Protein AF-A0A2D9CKF7-F1 (afdb_monomer_lite)

Sequence (114 aa):
MKENKLIAEFMDFPTQRDAVDEDTIAYYVGESIMHTDNTNNQNDYDVFHPEDMQFHTSWGWLMPVVQKCRQENQLEYFDRVYYALEECDINVTYKAVVKFIIEYNKTNRNYERK

pLDDT: mean 83.36, std 13.01, range [40.91, 97.0]

Foldseek 3Di:
DVLLVLLLVLQVFDWDQFPPHSVAIKGQCPVQQHFDDPVVGPDDTRIGGSVVQCQQPDPSRVVSLLVSLVVLPPDPLNVLLVVQVVVVHSNSNSVSSSVSSVVSVVVVVVVVVD

Radius of gyration: 14.73 Å; chains: 1; bounding box: 26×36×39 Å

Structure (mmCIF, N/CA/C/O backbone):
data_AF-A0A2D9CKF7-F1
#
_entry.id   AF-A0A2D9CKF7-F1
#
loop_
_atom_site.group_PDB
_atom_site.id
_atom_site.type_symbol
_atom_site.label_atom_id
_atom_site.label_alt_id
_atom_site.label_comp_id
_atom_site.label_asym_id
_atom_site.label_entity_id
_atom_site.label_seq_id
_atom_site.pdbx_PDB_ins_code
_atom_site.Cartn_x
_atom_site.Cartn_y
_atom_site.Cartn_z
_atom_site.occupancy
_atom_site.B_iso_or_equiv
_atom_site.auth_seq_id
_atom_site.auth_comp_id
_atom_site.auth_asym_id
_atom_site.auth_atom_id
_atom_site.pdbx_PDB_model_num
ATOM 1 N N . MET A 1 1 ? -7.797 1.999 -9.408 1.00 63.78 1 MET A N 1
ATOM 2 C CA . MET A 1 1 ? -6.613 1.975 -8.522 1.00 63.78 1 MET A CA 1
ATOM 3 C C . MET A 1 1 ? -6.622 3.177 -7.578 1.00 63.78 1 MET A C 1
ATOM 5 O O . MET A 1 1 ? -5.612 3.840 -7.385 1.00 63.78 1 MET A O 1
ATOM 9 N N . LYS A 1 2 ? -7.775 3.457 -6.948 1.00 79.12 2 LYS A N 1
ATOM 10 C CA . LYS A 1 2 ? -7.890 4.549 -5.960 1.00 79.12 2 LYS A CA 1
ATOM 11 C C . LYS A 1 2 ? -7.182 4.171 -4.656 1.00 79.12 2 LYS A C 1
ATOM 13 O O . LYS A 1 2 ? -6.700 5.026 -3.929 1.00 79.12 2 LYS A O 1
ATOM 18 N N . GLU A 1 3 ? -7.103 2.874 -4.403 1.00 91.38 3 GLU A N 1
ATOM 19 C CA . GLU A 1 3 ? -6.482 2.230 -3.259 1.00 91.38 3 GLU A CA 1
ATOM 20 C C . GLU A 1 3 ? -4.958 2.380 -3.284 1.00 91.38 3 GLU A C 1
ATOM 22 O O . GLU A 1 3 ? -4.368 2.699 -2.261 1.00 91.38 3 GLU A O 1
ATOM 27 N N . ASN A 1 4 ? -4.325 2.240 -4.453 1.00 91.94 4 ASN A N 1
ATOM 28 C CA . ASN A 1 4 ? -2.882 2.457 -4.591 1.00 91.94 4 ASN A CA 1
ATOM 29 C C . ASN A 1 4 ? -2.506 3.917 -4.318 1.00 91.94 4 ASN A C 1
ATOM 31 O O . ASN A 1 4 ? -1.528 4.172 -3.625 1.00 91.94 4 ASN A O 1
ATOM 35 N N . LYS A 1 5 ? -3.332 4.870 -4.769 1.00 92.38 5 LYS A N 1
ATOM 36 C CA . LYS A 1 5 ? -3.172 6.285 -4.414 1.00 92.38 5 LYS A CA 1
ATOM 37 C C . LYS A 1 5 ? -3.279 6.508 -2.900 1.00 92.38 5 LYS A C 1
ATOM 39 O O . LYS A 1 5 ? -2.440 7.194 -2.334 1.00 92.38 5 LYS A O 1
ATOM 44 N N . LEU A 1 6 ? -4.267 5.895 -2.241 1.00 94.06 6 LEU A N 1
ATOM 45 C CA . LEU A 1 6 ? -4.403 5.967 -0.779 1.00 94.06 6 LEU A CA 1
ATOM 46 C C . LEU A 1 6 ? -3.174 5.405 -0.053 1.00 94.06 6 LEU A C 1
ATOM 48 O O . LEU A 1 6 ? -2.760 5.967 0.956 1.00 94.06 6 LEU A O 1
ATOM 52 N N . ILE A 1 7 ? -2.601 4.307 -0.553 1.00 94.81 7 ILE A N 1
ATOM 53 C CA . ILE A 1 7 ? -1.371 3.725 -0.006 1.00 94.81 7 ILE A CA 1
ATOM 54 C C . ILE A 1 7 ? -0.189 4.674 -0.215 1.00 94.81 7 ILE A C 1
ATOM 56 O O . ILE A 1 7 ? 0.552 4.910 0.731 1.00 94.81 7 ILE A O 1
ATOM 60 N N . ALA A 1 8 ? -0.032 5.252 -1.407 1.00 93.00 8 ALA A N 1
ATOM 61 C CA . ALA A 1 8 ? 1.046 6.196 -1.698 1.00 93.00 8 ALA A CA 1
ATOM 62 C C . ALA A 1 8 ? 0.990 7.441 -0.797 1.00 93.00 8 ALA A C 1
ATOM 64 O O . ALA A 1 8 ? 2.010 7.857 -0.253 1.00 93.00 8 ALA A O 1
ATOM 65 N N . GLU A 1 9 ? -0.212 7.985 -0.584 1.00 93.19 9 GLU A N 1
ATOM 66 C CA . GLU A 1 9 ? -0.451 9.086 0.354 1.00 93.19 9 GLU A CA 1
ATOM 67 C C . GLU A 1 9 ? -0.143 8.674 1.799 1.00 93.19 9 GLU A C 1
ATOM 69 O O . GLU A 1 9 ? 0.558 9.393 2.497 1.00 93.19 9 GLU A O 1
ATOM 74 N N . PHE A 1 10 ? -0.607 7.502 2.246 1.00 92.94 10 PHE A N 1
ATOM 75 C CA . PHE A 1 10 ? -0.307 6.988 3.589 1.00 92.94 10 PHE A CA 1
ATOM 76 C C . PHE A 1 10 ? 1.188 6.755 3.812 1.00 92.94 10 PHE A C 1
ATOM 78 O O . PHE A 1 10 ? 1.681 6.922 4.923 1.00 92.94 10 PHE A O 1
ATOM 85 N N . MET A 1 11 ? 1.918 6.360 2.773 1.00 93.44 11 MET A N 1
ATOM 86 C CA . MET A 1 11 ? 3.362 6.161 2.830 1.00 93.44 11 MET A CA 1
ATOM 87 C C . MET A 1 11 ? 4.157 7.470 2.750 1.00 93.44 11 MET A C 1
ATOM 89 O O . MET A 1 11 ? 5.364 7.424 2.962 1.00 93.44 11 MET A O 1
ATOM 93 N N . ASP A 1 12 ? 3.493 8.613 2.547 1.00 92.31 12 ASP A N 1
ATOM 94 C CA . ASP A 1 12 ? 4.101 9.936 2.360 1.00 92.31 12 ASP A CA 1
ATOM 95 C C . ASP A 1 12 ? 5.074 9.987 1.169 1.00 92.31 12 ASP A C 1
ATOM 97 O O . ASP A 1 12 ? 6.110 10.653 1.218 1.00 92.31 12 ASP A O 1
ATOM 101 N N . PHE A 1 13 ? 4.760 9.274 0.080 1.00 91.75 13 PHE A N 1
ATOM 102 C CA . PHE A 1 13 ? 5.615 9.308 -1.105 1.00 91.75 13 PHE A CA 1
ATOM 103 C C . PHE A 1 13 ? 5.631 10.698 -1.747 1.00 91.75 13 PHE A C 1
ATOM 105 O O . PHE A 1 13 ? 4.561 11.274 -1.984 1.00 91.75 13 PHE A O 1
ATOM 112 N N . PRO A 1 14 ? 6.816 11.224 -2.108 1.00 90.38 14 PRO A N 1
ATOM 113 C CA . PRO A 1 14 ? 6.916 12.475 -2.842 1.00 90.38 14 PRO A CA 1
ATOM 114 C C . PRO A 1 14 ? 6.163 12.398 -4.172 1.00 90.38 14 PRO A C 1
ATOM 116 O O . PRO A 1 14 ? 6.382 11.485 -4.974 1.00 90.38 14 PRO A O 1
ATOM 119 N N . THR A 1 15 ? 5.290 13.375 -4.419 1.00 89.00 15 THR A N 1
ATOM 120 C CA . THR A 1 15 ? 4.618 13.522 -5.712 1.00 89.00 15 THR A CA 1
ATOM 121 C C . THR A 1 15 ? 5.585 14.080 -6.745 1.00 89.00 15 THR A C 1
ATOM 123 O O . THR A 1 15 ? 6.257 15.081 -6.488 1.00 89.00 15 THR A O 1
ATOM 126 N N . GLN A 1 16 ? 5.584 13.485 -7.927 1.00 80.88 16 GLN A N 1
ATOM 127 C CA . GLN A 1 16 ? 6.317 13.938 -9.102 1.00 80.88 16 GLN A CA 1
ATOM 128 C C . GLN A 1 16 ? 5.305 14.369 -10.168 1.00 80.88 16 GLN A C 1
ATOM 130 O O . GLN A 1 16 ? 4.203 13.812 -10.244 1.00 80.88 16 GLN A O 1
ATOM 135 N N . ARG A 1 17 ? 5.671 15.363 -10.985 1.00 71.56 17 ARG A N 1
ATOM 136 C CA . ARG A 1 17 ? 4.938 15.623 -12.231 1.00 71.56 17 ARG A CA 1
ATOM 137 C C . ARG A 1 17 ? 5.286 14.513 -13.207 1.00 71.56 17 ARG A C 1
ATOM 139 O O . ARG A 1 17 ? 6.457 14.157 -13.314 1.00 71.56 17 ARG A O 1
ATOM 146 N N . ASP A 1 18 ? 4.277 13.973 -13.869 1.00 70.12 18 ASP A N 1
ATOM 147 C CA . ASP A 1 18 ? 4.501 12.987 -14.912 1.00 70.12 18 ASP A CA 1
ATOM 148 C C . ASP A 1 18 ? 5.293 13.587 -16.085 1.00 70.12 18 ASP A C 1
ATOM 150 O O . ASP A 1 18 ? 5.195 14.782 -16.385 1.00 70.12 18 ASP A O 1
ATOM 154 N N . ALA A 1 19 ? 6.103 12.750 -16.733 1.00 68.38 19 ALA A N 1
ATOM 155 C CA . ALA A 1 19 ? 6.960 13.159 -17.841 1.00 68.38 19 ALA A CA 1
ATOM 156 C C . ALA A 1 19 ? 6.186 13.482 -19.137 1.00 68.38 19 ALA A C 1
ATOM 158 O O . ALA A 1 19 ? 6.732 14.138 -20.027 1.00 68.38 19 ALA A O 1
ATOM 159 N N . VAL A 1 20 ? 4.941 13.014 -19.264 1.00 68.56 20 VAL A N 1
ATOM 160 C CA . VAL A 1 20 ? 4.136 13.049 -20.495 1.00 68.56 20 VAL A CA 1
ATOM 161 C C . VAL A 1 20 ? 2.917 13.964 -20.352 1.00 68.56 20 VAL A C 1
ATOM 163 O O . VAL A 1 20 ? 2.537 14.629 -21.318 1.00 68.56 20 VAL A O 1
ATOM 166 N N . ASP A 1 21 ? 2.322 14.020 -19.161 1.00 73.19 21 ASP A N 1
ATOM 167 C CA . ASP A 1 21 ? 1.127 14.800 -18.840 1.00 73.19 21 ASP A CA 1
ATOM 168 C C . ASP A 1 21 ? 1.248 15.482 -17.467 1.00 73.19 21 ASP A C 1
ATOM 170 O O . ASP A 1 21 ? 1.057 14.860 -16.426 1.00 73.19 21 ASP A O 1
ATOM 174 N N . GLU A 1 22 ? 1.508 16.793 -17.448 1.00 66.19 22 GLU A N 1
ATOM 175 C CA . GLU A 1 22 ? 1.690 17.561 -16.206 1.00 66.19 22 GLU A CA 1
ATOM 176 C C . GLU A 1 22 ? 0.481 17.525 -15.246 1.00 66.19 22 GLU A C 1
ATOM 178 O O . GLU A 1 22 ? 0.650 17.814 -14.056 1.00 66.19 22 GLU A O 1
ATOM 183 N N . ASP A 1 23 ? -0.714 17.165 -15.730 1.00 72.62 23 ASP A N 1
ATOM 184 C CA . ASP A 1 23 ? -1.925 17.025 -14.911 1.00 72.62 23 ASP A CA 1
ATOM 185 C C . ASP A 1 23 ? -2.028 15.648 -14.223 1.00 72.62 23 ASP A C 1
ATOM 187 O O . ASP A 1 23 ? -2.839 15.458 -13.304 1.00 72.62 23 ASP A O 1
ATOM 191 N N . THR A 1 24 ? -1.187 14.688 -14.618 1.00 78.62 24 THR A N 1
ATOM 192 C CA . THR A 1 24 ? -1.133 13.348 -14.037 1.00 78.62 24 THR A CA 1
ATOM 193 C C . THR A 1 24 ? -0.097 13.284 -12.908 1.00 78.62 24 THR A C 1
ATOM 195 O O . THR A 1 24 ? 1.067 13.653 -13.050 1.00 78.62 24 THR A O 1
ATOM 198 N N . ILE A 1 25 ? -0.528 12.799 -11.737 1.00 83.38 25 ILE A N 1
ATOM 199 C CA . ILE A 1 25 ? 0.321 12.686 -10.541 1.00 83.38 25 ILE A CA 1
ATOM 200 C C . ILE A 1 25 ? 0.977 11.304 -10.504 1.00 83.38 25 ILE A C 1
ATOM 202 O O . ILE A 1 25 ? 0.281 10.284 -10.484 1.00 83.38 25 ILE A O 1
ATOM 206 N N . ALA A 1 26 ? 2.304 11.286 -10.405 1.00 88.44 26 ALA A N 1
ATOM 207 C CA . ALA A 1 26 ? 3.095 10.099 -10.107 1.00 88.44 26 ALA A CA 1
ATOM 208 C C . ALA A 1 26 ? 3.754 10.216 -8.721 1.00 88.44 26 ALA A C 1
ATOM 210 O O . ALA A 1 26 ? 3.776 11.289 -8.112 1.00 88.44 26 ALA A O 1
ATOM 211 N N . TYR A 1 27 ? 4.279 9.108 -8.204 1.00 88.94 27 TYR A N 1
ATOM 212 C CA . TYR A 1 27 ? 4.890 9.038 -6.877 1.00 88.94 27 TYR A CA 1
ATOM 213 C C . TYR A 1 27 ? 6.254 8.365 -6.948 1.00 88.94 27 TYR A C 1
ATOM 215 O O . TYR A 1 27 ? 6.393 7.310 -7.568 1.00 88.94 27 TYR A O 1
ATOM 223 N N . TYR A 1 28 ? 7.239 8.955 -6.279 1.00 89.31 28 TYR A N 1
ATOM 224 C CA . TYR A 1 28 ? 8.557 8.358 -6.103 1.00 89.31 28 TYR A CA 1
ATOM 225 C C . TYR A 1 28 ? 8.544 7.359 -4.936 1.00 89.31 28 TYR A C 1
ATOM 227 O O . TYR A 1 28 ? 8.230 7.735 -3.807 1.00 89.31 28 TYR A O 1
ATOM 235 N N . VAL A 1 29 ? 8.884 6.093 -5.197 1.00 86.31 29 VAL A N 1
ATOM 236 C CA . VAL A 1 29 ? 8.785 4.989 -4.217 1.00 86.31 29 VAL A CA 1
ATOM 237 C C . VAL A 1 29 ? 10.137 4.401 -3.792 1.00 86.31 29 VAL A C 1
ATOM 239 O O . VAL A 1 29 ? 10.180 3.574 -2.878 1.00 86.31 29 VAL A O 1
ATOM 242 N N . GLY A 1 30 ? 11.236 4.810 -4.434 1.00 80.19 30 GLY A N 1
ATOM 243 C CA . GLY A 1 30 ? 12.523 4.097 -4.424 1.00 80.19 30 GLY A CA 1
ATOM 244 C C . GLY A 1 30 ? 13.162 3.921 -3.050 1.00 80.19 30 GLY A C 1
ATOM 245 O O . GLY A 1 30 ? 13.655 2.843 -2.730 1.00 80.19 30 GLY A O 1
ATOM 246 N N . GLU A 1 31 ? 13.091 4.942 -2.197 1.00 72.56 31 GLU A N 1
ATOM 247 C CA . GLU A 1 31 ? 13.658 4.882 -0.841 1.00 72.56 31 GLU A CA 1
ATOM 248 C C . GLU A 1 31 ? 12.812 4.058 0.142 1.00 72.56 31 GLU A C 1
ATOM 250 O O . GLU A 1 31 ? 13.310 3.628 1.181 1.00 72.56 31 GLU A O 1
ATOM 255 N N . SER A 1 32 ? 11.528 3.854 -0.158 1.00 74.19 32 SER A N 1
ATOM 256 C CA . SER A 1 32 ? 10.552 3.334 0.808 1.00 74.19 32 SER A CA 1
ATOM 257 C C . SER A 1 32 ? 10.024 1.940 0.486 1.00 74.19 32 SER A C 1
ATOM 259 O O . SER A 1 32 ? 9.562 1.252 1.396 1.00 74.19 32 SER A O 1
ATOM 261 N N . ILE A 1 33 ? 10.055 1.522 -0.783 1.00 80.00 33 ILE A N 1
ATOM 262 C CA . ILE A 1 33 ? 9.543 0.219 -1.217 1.00 80.00 33 ILE A CA 1
ATOM 263 C C . ILE A 1 33 ? 10.679 -0.685 -1.691 1.00 80.00 33 ILE A C 1
ATOM 265 O O . ILE A 1 33 ? 11.052 -1.629 -0.998 1.00 80.00 33 ILE A O 1
ATOM 269 N N . MET A 1 34 ? 11.220 -0.404 -2.874 1.00 69.88 34 MET A N 1
ATOM 270 C CA . MET A 1 34 ? 12.352 -1.102 -3.476 1.00 69.88 34 MET A CA 1
ATOM 271 C C . MET A 1 34 ? 12.832 -0.295 -4.685 1.00 69.88 34 MET A C 1
ATOM 273 O O . MET A 1 34 ? 12.009 0.337 -5.347 1.00 69.88 34 MET A O 1
ATOM 277 N N . HIS A 1 35 ? 14.124 -0.376 -5.012 1.00 67.56 35 HIS A N 1
ATOM 278 C CA . HIS A 1 35 ? 14.593 0.054 -6.327 1.00 67.56 35 HIS A CA 1
ATOM 279 C C . HIS A 1 35 ? 14.030 -0.893 -7.379 1.00 67.56 35 HIS A C 1
ATOM 281 O O . HIS A 1 35 ? 14.276 -2.102 -7.330 1.00 67.56 35 HIS A O 1
ATOM 287 N N . THR A 1 36 ? 13.258 -0.360 -8.310 1.00 63.38 36 THR A N 1
ATOM 288 C CA . THR A 1 36 ? 12.596 -1.151 -9.340 1.00 63.38 36 THR A CA 1
ATOM 289 C C . THR A 1 36 ? 12.860 -0.512 -10.685 1.00 63.38 36 THR A C 1
ATOM 291 O O . THR A 1 36 ? 12.706 0.695 -10.871 1.00 63.38 36 THR A O 1
ATOM 294 N N . ASP A 1 37 ? 13.273 -1.337 -11.644 1.00 60.16 37 ASP A N 1
ATOM 295 C CA . ASP A 1 37 ? 13.346 -0.871 -13.010 1.00 60.16 37 ASP A CA 1
ATOM 296 C C . ASP A 1 37 ? 11.917 -0.595 -13.481 1.00 60.16 37 ASP A C 1
ATOM 298 O O . ASP A 1 37 ? 10.978 -1.369 -13.306 1.00 60.16 37 ASP A O 1
ATOM 302 N N . ASN A 1 38 ? 11.731 0.593 -14.006 1.00 64.31 38 ASN A N 1
ATOM 303 C CA . ASN A 1 38 ? 10.475 1.082 -14.534 1.00 64.31 38 ASN A CA 1
ATOM 304 C C . ASN A 1 38 ? 10.633 1.339 -16.029 1.00 64.31 38 ASN A C 1
ATOM 306 O O . ASN A 1 38 ? 10.011 2.218 -16.602 1.00 64.31 38 ASN A O 1
ATOM 310 N N . THR A 1 39 ? 11.415 0.473 -16.676 1.00 59.12 39 THR A N 1
ATOM 311 C CA . THR A 1 39 ? 11.721 0.455 -18.114 1.00 59.12 39 THR A CA 1
ATOM 312 C C . THR A 1 39 ? 10.484 0.478 -19.021 1.00 59.12 39 THR A C 1
ATOM 314 O O . THR A 1 39 ? 10.602 0.808 -20.199 1.00 59.12 39 THR A O 1
ATOM 317 N N . ASN A 1 40 ? 9.302 0.157 -18.481 1.00 61.75 40 ASN A N 1
ATOM 318 C CA . ASN A 1 40 ? 8.020 0.167 -19.186 1.00 61.75 40 ASN A CA 1
ATOM 319 C C . ASN A 1 40 ? 7.138 1.397 -18.903 1.00 61.75 40 ASN A C 1
ATOM 321 O O . ASN A 1 40 ? 6.096 1.525 -19.545 1.00 61.75 40 ASN A O 1
ATOM 325 N N . ASN A 1 41 ? 7.515 2.284 -17.977 1.00 63.66 41 ASN A N 1
ATOM 326 C CA . ASN A 1 41 ? 6.872 3.585 -17.813 1.00 63.66 41 ASN A CA 1
ATOM 327 C C . ASN A 1 41 ? 7.811 4.684 -18.334 1.00 63.66 41 ASN A C 1
ATOM 329 O O . ASN A 1 41 ? 9.023 4.514 -18.396 1.00 63.66 41 ASN A O 1
ATOM 333 N N . GLN A 1 42 ? 7.255 5.789 -18.824 1.00 67.56 42 GLN A N 1
ATOM 334 C CA . GLN A 1 42 ? 8.064 6.878 -19.392 1.00 67.56 42 GLN A CA 1
ATOM 335 C C . GLN A 1 42 ? 8.670 7.782 -18.303 1.00 67.56 42 GLN A C 1
ATOM 337 O O . GLN A 1 42 ? 9.233 8.826 -18.625 1.00 67.56 42 GLN A O 1
ATOM 342 N N . ASN A 1 43 ? 8.538 7.394 -17.030 1.00 68.12 43 ASN A N 1
ATOM 343 C CA . ASN A 1 43 ? 8.946 8.176 -15.875 1.00 68.12 43 ASN A CA 1
ATOM 344 C C . ASN A 1 43 ? 10.356 7.796 -15.401 1.00 68.12 43 ASN A C 1
ATOM 346 O O . ASN A 1 43 ? 10.867 6.712 -15.684 1.00 68.12 43 ASN A O 1
ATOM 350 N N . ASP A 1 44 ? 10.990 8.711 -14.665 1.00 73.88 44 ASP A N 1
ATOM 351 C CA . ASP A 1 44 ? 12.303 8.494 -14.047 1.00 73.88 44 ASP A CA 1
ATOM 352 C C . ASP A 1 44 ? 12.294 7.303 -13.085 1.00 73.88 44 ASP A C 1
ATOM 354 O O . ASP A 1 44 ? 11.250 6.957 -12.541 1.00 73.88 44 ASP A O 1
ATOM 358 N N . TYR A 1 45 ? 13.462 6.705 -12.823 1.00 80.06 45 TYR A N 1
ATOM 359 C CA . TYR A 1 45 ? 13.607 5.561 -11.916 1.00 80.06 45 TYR A CA 1
ATOM 360 C C . TYR A 1 45 ? 12.834 5.699 -10.600 1.00 80.06 45 TYR A C 1
ATOM 362 O O . TYR A 1 45 ? 12.846 6.744 -9.950 1.00 80.06 45 TYR A O 1
ATOM 370 N N . ASP A 1 46 ? 12.171 4.609 -10.214 1.00 84.31 46 ASP A N 1
ATOM 371 C CA . ASP A 1 46 ? 11.335 4.497 -9.021 1.00 84.31 46 ASP A CA 1
ATOM 372 C C . ASP A 1 46 ? 10.107 5.428 -8.967 1.00 84.31 46 ASP A C 1
ATOM 374 O O . ASP A 1 46 ? 9.486 5.573 -7.911 1.00 84.31 46 ASP A O 1
ATOM 378 N N . VAL A 1 47 ? 9.721 6.057 -10.078 1.00 86.19 47 VAL A N 1
ATOM 379 C CA . VAL A 1 47 ? 8.504 6.873 -10.173 1.00 86.19 47 VAL A CA 1
ATOM 380 C C . VAL A 1 47 ? 7.391 6.064 -10.828 1.00 86.19 47 VAL A C 1
ATOM 382 O O . VAL A 1 47 ? 7.570 5.507 -11.911 1.00 86.19 47 VAL A O 1
ATOM 385 N N . PHE A 1 48 ? 6.232 5.995 -10.169 1.00 86.75 48 PHE A N 1
ATOM 386 C CA . PHE A 1 48 ? 5.078 5.219 -10.627 1.00 86.75 48 PHE A CA 1
ATOM 387 C C . PHE A 1 48 ? 3.784 6.006 -10.526 1.00 86.75 48 PHE A C 1
ATOM 389 O O . PHE A 1 48 ? 3.520 6.689 -9.532 1.00 86.75 48 PHE A O 1
ATOM 396 N N . HIS A 1 49 ? 2.919 5.814 -11.514 1.00 88.44 49 HIS A N 1
ATOM 397 C CA . HIS A 1 49 ? 1.517 6.147 -11.350 1.00 88.44 49 HIS A CA 1
ATOM 398 C C . HIS A 1 49 ? 0.844 5.161 -10.396 1.00 88.44 49 HIS A C 1
ATOM 400 O O . HIS A 1 49 ? 1.245 3.994 -10.336 1.00 88.44 49 HIS A O 1
ATOM 406 N N . PRO A 1 50 ? -0.219 5.575 -9.684 1.00 88.81 50 PRO A N 1
ATOM 407 C CA . PRO A 1 50 ? -1.019 4.665 -8.871 1.00 88.81 50 PRO A CA 1
ATOM 408 C C . PRO A 1 50 ? -1.457 3.404 -9.616 1.00 88.81 50 PRO A C 1
ATOM 410 O O . PRO A 1 50 ? -1.607 2.351 -8.997 1.00 88.81 50 PRO A O 1
ATOM 413 N N . GLU A 1 51 ? -1.672 3.498 -10.926 1.00 87.69 51 GLU A N 1
ATOM 414 C CA . GLU A 1 51 ? -2.067 2.381 -11.769 1.00 87.69 51 GLU A CA 1
ATOM 415 C C . GLU A 1 51 ? -1.012 1.290 -11.941 1.00 87.69 51 GLU A C 1
ATOM 417 O O . GLU A 1 51 ? -1.351 0.111 -12.026 1.00 87.69 51 GLU A O 1
ATOM 422 N N . ASP A 1 52 ? 0.257 1.671 -11.916 1.00 87.25 52 ASP A N 1
ATOM 423 C CA . ASP A 1 52 ? 1.368 0.755 -12.167 1.00 87.25 52 ASP A CA 1
ATOM 424 C C . ASP A 1 52 ? 1.899 0.116 -10.874 1.00 87.25 52 ASP A C 1
ATOM 426 O O . ASP A 1 52 ? 2.705 -0.816 -10.904 1.00 87.25 52 ASP A O 1
ATOM 430 N N . MET A 1 53 ? 1.441 0.596 -9.713 1.00 89.44 53 MET A N 1
ATOM 431 C CA . MET A 1 53 ? 1.883 0.108 -8.407 1.00 89.44 53 MET A CA 1
ATOM 432 C C . MET A 1 53 ? 1.335 -1.290 -8.090 1.00 89.44 53 MET A C 1
ATOM 434 O O . MET A 1 53 ? 0.130 -1.564 -8.152 1.00 89.44 53 MET A O 1
ATOM 438 N N . GLN A 1 54 ? 2.221 -2.170 -7.625 1.00 91.81 54 GLN A N 1
ATOM 439 C CA . GLN A 1 54 ? 1.943 -3.603 -7.475 1.00 91.81 54 GLN A CA 1
ATOM 440 C C . GLN A 1 54 ? 1.602 -4.036 -6.041 1.00 91.81 54 GLN A C 1
ATOM 442 O O . GLN A 1 54 ? 1.811 -5.187 -5.663 1.00 91.81 54 GLN A O 1
ATOM 447 N N . PHE A 1 55 ? 1.026 -3.148 -5.226 1.00 94.31 55 PHE A N 1
ATOM 448 C CA . PHE A 1 55 ? 0.686 -3.449 -3.824 1.00 94.31 55 PHE A CA 1
ATOM 449 C C . PHE A 1 55 ? -0.256 -4.648 -3.632 1.00 94.31 55 PHE A C 1
ATOM 451 O O . PHE A 1 55 ? -0.262 -5.253 -2.566 1.00 94.31 55 PHE A O 1
ATOM 458 N N . HIS A 1 56 ? -1.059 -4.991 -4.642 1.00 94.69 56 HIS A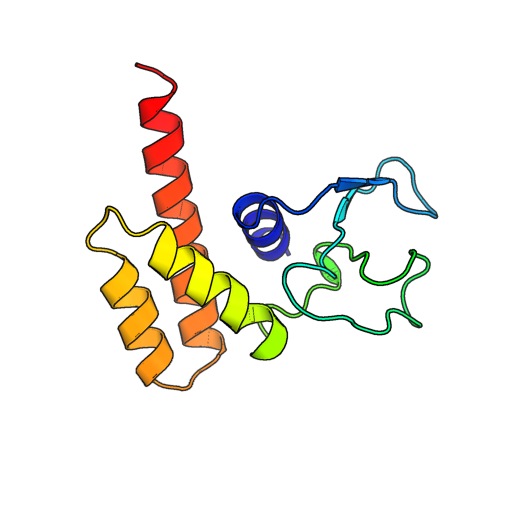 N 1
ATOM 459 C CA . HIS A 1 56 ? -2.023 -6.093 -4.581 1.00 94.69 56 HIS A CA 1
ATOM 460 C C . HIS A 1 56 ? -1.493 -7.414 -5.166 1.00 94.69 56 HIS A C 1
ATOM 462 O O . HIS A 1 56 ? -2.139 -8.447 -5.012 1.00 94.69 56 HIS A O 1
ATOM 468 N N . THR A 1 57 ? -0.334 -7.396 -5.833 1.00 93.62 57 THR A N 1
ATOM 469 C CA . THR A 1 57 ? 0.246 -8.565 -6.522 1.00 93.62 57 THR A CA 1
ATOM 470 C C . THR A 1 57 ? 1.661 -8.909 -6.072 1.00 93.62 57 THR A C 1
ATOM 472 O O . THR A 1 57 ? 2.106 -10.029 -6.312 1.00 93.62 57 THR A O 1
ATOM 475 N N . SER A 1 58 ? 2.361 -7.996 -5.393 1.00 93.19 58 SER A N 1
ATOM 476 C CA . SER A 1 58 ? 3.736 -8.201 -4.946 1.00 93.19 58 SER A CA 1
ATOM 477 C C . SER A 1 58 ? 3.909 -7.943 -3.452 1.00 93.19 58 SER A C 1
ATOM 479 O O . SER A 1 58 ? 3.667 -6.848 -2.944 1.00 93.19 58 SER A O 1
ATOM 481 N N . TRP A 1 59 ? 4.422 -8.953 -2.747 1.00 94.00 59 TRP A N 1
ATOM 482 C CA . TRP A 1 59 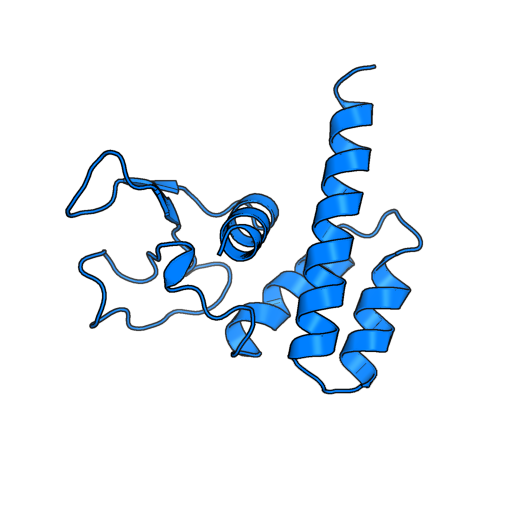? 4.803 -8.828 -1.341 1.00 94.00 59 TRP A CA 1
ATOM 483 C C . TRP A 1 59 ? 5.926 -7.814 -1.120 1.00 94.00 59 TRP A C 1
ATOM 485 O O . TRP A 1 59 ? 5.922 -7.141 -0.096 1.00 94.00 59 TRP A O 1
ATOM 495 N N . GLY A 1 60 ? 6.845 -7.653 -2.080 1.00 92.31 60 GLY A N 1
ATOM 496 C CA . GLY A 1 60 ? 7.899 -6.635 -1.997 1.00 92.31 60 GLY A CA 1
ATOM 497 C C . GLY A 1 60 ? 7.328 -5.218 -1.917 1.00 92.31 60 GLY A C 1
ATOM 498 O O . GLY A 1 60 ? 7.833 -4.391 -1.168 1.00 92.31 60 GLY A O 1
ATOM 499 N N . TRP A 1 61 ? 6.207 -4.979 -2.601 1.00 93.44 61 TRP A N 1
ATOM 500 C CA . TRP A 1 61 ? 5.475 -3.719 -2.517 1.00 93.44 61 TRP A CA 1
ATOM 501 C C . TRP A 1 61 ? 4.654 -3.601 -1.233 1.00 93.44 61 TRP A C 1
ATOM 503 O O . TRP A 1 61 ? 4.603 -2.536 -0.626 1.00 93.44 61 TRP A O 1
ATOM 513 N N . LEU A 1 62 ? 3.993 -4.680 -0.810 1.00 95.62 62 LEU A N 1
ATOM 514 C CA . LEU A 1 62 ? 3.046 -4.633 0.305 1.00 95.62 62 LEU A CA 1
ATOM 515 C C . LEU A 1 62 ? 3.714 -4.635 1.690 1.00 95.62 62 LEU A C 1
ATOM 517 O O . LEU A 1 62 ? 3.217 -3.983 2.608 1.00 95.62 62 LEU A O 1
ATOM 521 N N . MET A 1 63 ? 4.831 -5.345 1.864 1.00 95.19 63 MET A N 1
ATOM 522 C CA . MET A 1 63 ? 5.475 -5.519 3.174 1.00 95.19 63 MET A CA 1
ATOM 523 C C . MET A 1 63 ? 5.941 -4.210 3.833 1.00 95.19 63 MET A C 1
ATOM 525 O O . MET A 1 63 ? 5.692 -4.052 5.031 1.00 95.19 63 MET A O 1
ATOM 529 N N . PRO A 1 64 ? 6.541 -3.243 3.113 1.00 95.19 64 PRO A N 1
ATOM 530 C CA . PRO A 1 64 ? 6.871 -1.942 3.697 1.00 95.19 64 PRO A CA 1
ATOM 531 C C . PRO A 1 64 ? 5.635 -1.188 4.209 1.00 95.19 64 PRO A C 1
ATOM 533 O O . PRO A 1 64 ? 5.683 -0.544 5.257 1.00 95.19 64 PRO A O 1
ATOM 536 N N . VAL A 1 65 ? 4.493 -1.329 3.527 1.00 95.19 65 VAL A N 1
ATOM 537 C CA . VAL A 1 65 ? 3.222 -0.724 3.954 1.00 95.19 65 VAL A CA 1
ATOM 538 C C . VAL A 1 65 ? 2.714 -1.387 5.232 1.00 95.19 65 VAL A C 1
ATOM 540 O O . VAL A 1 65 ? 2.345 -0.693 6.177 1.00 95.19 65 VAL A O 1
ATOM 543 N N . VAL A 1 66 ? 2.764 -2.723 5.309 1.00 94.81 66 VAL A N 1
ATOM 544 C CA . VAL A 1 66 ? 2.437 -3.481 6.532 1.00 94.81 66 VAL A CA 1
ATOM 545 C C . VAL A 1 66 ? 3.326 -3.040 7.699 1.00 94.81 66 VAL A C 1
ATOM 547 O O . VAL A 1 66 ? 2.841 -2.860 8.818 1.00 94.81 66 VAL A O 1
ATOM 550 N N . GLN A 1 67 ? 4.619 -2.821 7.446 1.00 93.50 67 GLN A N 1
ATOM 551 C CA . GLN A 1 67 ? 5.548 -2.313 8.449 1.00 93.50 67 GLN A CA 1
ATOM 552 C C . GLN A 1 67 ? 5.154 -0.911 8.933 1.00 93.50 67 GLN A C 1
ATOM 554 O O . GLN A 1 67 ? 5.136 -0.692 10.146 1.00 93.50 67 GLN A O 1
ATOM 559 N N . LYS A 1 68 ? 4.782 0.009 8.034 1.00 93.19 68 LYS A N 1
ATOM 560 C CA . LYS A 1 68 ? 4.291 1.337 8.434 1.00 93.19 68 LYS A CA 1
ATOM 561 C C . LYS A 1 68 ? 2.985 1.238 9.227 1.00 93.19 68 LYS A C 1
ATOM 563 O O . LYS A 1 68 ? 2.880 1.846 10.285 1.00 93.19 68 LYS A O 1
ATOM 568 N N . CYS A 1 69 ? 2.035 0.387 8.821 1.00 92.25 69 CYS A N 1
ATOM 569 C CA . CYS A 1 69 ? 0.818 0.123 9.604 1.00 92.25 69 CYS A CA 1
ATOM 570 C C . CYS A 1 69 ? 1.132 -0.327 11.040 1.00 92.25 69 CYS A C 1
ATOM 572 O O . CYS A 1 69 ? 0.446 0.080 11.973 1.00 92.25 69 CYS A O 1
ATOM 574 N N . ARG A 1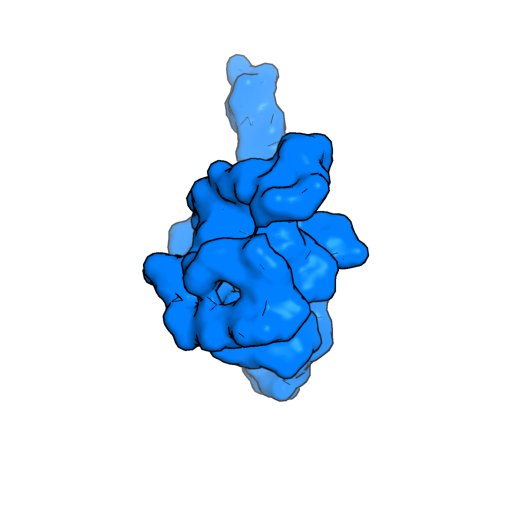 70 ? 2.180 -1.140 11.231 1.00 90.75 70 ARG A N 1
ATOM 575 C CA . ARG A 1 70 ? 2.644 -1.555 12.563 1.00 90.75 70 ARG A CA 1
ATOM 576 C C . ARG A 1 70 ? 3.196 -0.387 13.380 1.00 90.75 70 ARG A C 1
ATOM 578 O O . ARG A 1 70 ? 2.965 -0.334 14.583 1.00 90.75 70 ARG A O 1
ATOM 585 N N . GLN A 1 71 ? 3.961 0.500 12.748 1.00 89.94 71 GLN A N 1
ATOM 586 C CA . GLN A 1 71 ? 4.596 1.651 13.401 1.00 89.94 71 GLN A CA 1
ATOM 587 C C . GLN A 1 71 ? 3.570 2.707 13.819 1.00 89.94 71 GLN A C 1
ATOM 589 O O . GLN A 1 71 ? 3.639 3.215 14.934 1.00 89.94 71 GLN A O 1
ATOM 594 N N . GLU A 1 72 ? 2.583 2.965 12.963 1.00 86.38 72 GLU A N 1
ATOM 595 C CA . GLU A 1 72 ? 1.490 3.913 13.214 1.00 86.38 72 GLU A CA 1
ATOM 596 C C . GLU A 1 72 ? 0.429 3.370 14.183 1.00 86.38 72 GLU A C 1
ATOM 598 O O . GLU A 1 72 ? -0.599 4.007 14.434 1.00 86.38 72 GLU A O 1
ATOM 603 N N . ASN A 1 73 ? 0.637 2.170 14.730 1.00 75.94 73 ASN A N 1
ATOM 604 C CA . ASN A 1 73 ? -0.377 1.501 15.516 1.00 75.94 73 ASN A CA 1
ATOM 605 C C . ASN A 1 73 ? -0.513 2.092 16.929 1.00 75.94 73 ASN A C 1
ATOM 607 O O . ASN A 1 73 ? 0.057 1.592 17.897 1.00 75.94 73 ASN A O 1
ATOM 611 N N . GLN A 1 74 ? -1.341 3.130 17.039 1.00 64.56 74 GLN A N 1
ATOM 612 C CA . GLN A 1 74 ? -1.939 3.607 18.291 1.00 64.56 74 GLN A CA 1
ATOM 613 C C . GLN A 1 74 ? -3.336 3.001 18.549 1.00 64.56 74 GLN A C 1
ATOM 615 O O . GLN A 1 74 ? -4.016 3.401 19.493 1.00 64.56 74 GLN A O 1
ATOM 620 N N . LEU A 1 75 ? -3.796 2.062 17.710 1.00 58.16 75 LEU A N 1
ATOM 621 C CA . LEU A 1 75 ? -5.154 1.508 17.732 1.00 58.16 75 LEU A CA 1
ATOM 622 C C . LEU A 1 75 ? -5.149 -0.033 17.821 1.00 58.16 75 LEU A C 1
ATOM 624 O O . LEU A 1 75 ? -4.168 -0.702 17.531 1.00 58.16 75 LEU A O 1
ATOM 628 N N . GLU A 1 76 ? -6.285 -0.626 18.173 1.00 64.62 76 GLU A N 1
ATOM 629 C CA . GLU A 1 76 ? -6.501 -2.087 18.253 1.00 64.62 76 GLU A CA 1
ATOM 630 C C . GLU A 1 76 ? -6.538 -2.779 16.861 1.00 64.62 76 GLU A C 1
ATOM 632 O O . GLU A 1 76 ? -6.830 -3.964 16.738 1.00 64.62 76 GLU A O 1
ATOM 637 N N . TYR A 1 77 ? -6.292 -2.039 15.770 1.00 66.81 77 TYR A N 1
ATOM 638 C CA . TYR A 1 77 ? -6.584 -2.480 14.398 1.00 66.81 77 TYR A CA 1
ATOM 639 C C . TYR A 1 77 ? -5.432 -3.185 13.683 1.00 66.81 77 TYR A C 1
ATOM 641 O O . TYR A 1 77 ? -5.689 -3.873 12.690 1.00 66.81 77 TYR A O 1
ATOM 649 N N . PHE A 1 78 ? -4.188 -3.062 14.158 1.00 78.62 78 PHE A N 1
ATOM 650 C CA . PHE A 1 78 ? -3.084 -3.821 13.565 1.00 78.62 78 PHE A CA 1
ATOM 651 C C . PHE A 1 78 ? -3.284 -5.331 13.701 1.00 78.62 78 PHE A C 1
ATOM 653 O O . PHE A 1 78 ? -2.894 -6.052 12.790 1.00 78.62 78 PHE A O 1
ATOM 660 N N . ASP A 1 79 ? -3.980 -5.808 14.738 1.00 85.06 79 ASP A N 1
ATOM 661 C CA . ASP A 1 79 ? -4.297 -7.232 14.912 1.00 85.06 79 ASP A CA 1
ATOM 662 C C . ASP A 1 79 ? -4.986 -7.814 13.671 1.00 85.06 79 ASP A C 1
ATOM 664 O O . ASP A 1 79 ? -4.691 -8.928 13.251 1.00 85.06 79 ASP A O 1
ATOM 668 N N . ARG A 1 80 ? -5.836 -7.033 12.991 1.00 88.19 80 ARG A N 1
ATOM 669 C CA . ARG A 1 80 ? -6.483 -7.471 11.743 1.00 88.19 80 ARG A CA 1
ATOM 670 C C . ARG A 1 80 ? -5.506 -7.597 10.578 1.00 88.19 80 ARG A C 1
ATOM 672 O O . ARG A 1 80 ? -5.654 -8.509 9.772 1.00 88.19 80 ARG A O 1
ATOM 679 N N . VAL A 1 81 ? -4.547 -6.679 10.464 1.00 91.88 81 VAL A N 1
ATOM 680 C CA . VAL A 1 81 ? -3.488 -6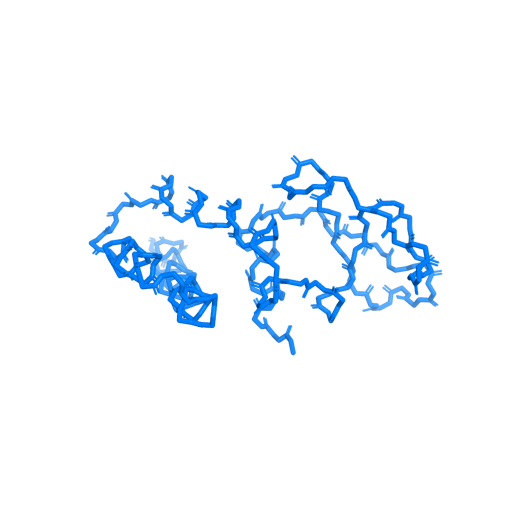.756 9.444 1.00 91.88 81 VAL A CA 1
ATOM 681 C C . VAL A 1 81 ? -2.555 -7.927 9.756 1.00 91.88 81 VAL A C 1
ATOM 683 O O . VAL A 1 81 ? -2.178 -8.659 8.848 1.00 91.88 81 VAL A O 1
ATOM 686 N N . TYR A 1 82 ? -2.243 -8.136 11.035 1.00 91.38 82 TYR A N 1
ATOM 687 C CA . TYR A 1 82 ? -1.423 -9.237 11.523 1.00 91.38 82 TYR A CA 1
ATOM 688 C C . TYR A 1 82 ? -2.063 -10.601 11.226 1.00 91.38 82 TYR A C 1
ATOM 690 O O . TYR A 1 82 ? -1.430 -11.432 10.583 1.00 91.38 82 TYR A O 1
ATOM 698 N N . TYR A 1 83 ? -3.331 -10.814 11.591 1.00 92.94 83 TYR A N 1
ATOM 699 C CA . TYR A 1 83 ? -4.025 -12.073 11.294 1.00 92.94 83 TYR A CA 1
ATOM 700 C C . TYR A 1 83 ? -4.168 -12.317 9.790 1.00 92.94 83 TYR A C 1
ATOM 702 O O . TYR A 1 83 ? -3.962 -13.434 9.329 1.00 92.94 83 TYR A O 1
ATOM 710 N N . ALA A 1 84 ? -4.452 -11.271 9.009 1.00 94.44 84 ALA A N 1
ATOM 711 C CA . ALA A 1 84 ? -4.502 -11.385 7.555 1.00 94.44 84 ALA A CA 1
ATOM 712 C C . ALA A 1 84 ? -3.148 -11.806 6.955 1.00 94.44 84 ALA A C 1
ATOM 714 O O . ALA A 1 84 ? -3.118 -12.589 6.007 1.00 94.44 84 ALA A O 1
ATOM 715 N N . LEU A 1 85 ? -2.036 -11.321 7.522 1.00 94.31 85 LEU A N 1
ATOM 716 C CA . LEU A 1 85 ? -0.688 -11.715 7.118 1.00 94.31 85 LEU A CA 1
ATOM 717 C C . LEU A 1 85 ? -0.400 -13.192 7.441 1.00 94.31 85 LEU A C 1
ATOM 719 O O . LEU A 1 85 ? 0.222 -13.874 6.627 1.00 94.31 85 LEU A O 1
ATOM 723 N N . GLU A 1 86 ? -0.869 -13.704 8.585 1.00 95.38 86 GLU A N 1
ATOM 724 C CA . GLU A 1 86 ? -0.711 -15.121 8.964 1.00 95.38 86 GLU A CA 1
ATOM 725 C C . GLU A 1 86 ? -1.414 -16.082 7.991 1.00 95.38 86 GLU A C 1
ATOM 727 O O . GLU A 1 86 ? -0.945 -17.204 7.795 1.00 95.38 86 GLU A O 1
ATOM 732 N N . GLU A 1 87 ? -2.475 -15.638 7.307 1.00 95.19 87 GLU A N 1
ATOM 733 C CA . GLU A 1 87 ? -3.147 -16.430 6.265 1.00 95.19 87 GLU A CA 1
ATOM 734 C C . GLU A 1 87 ? -2.273 -16.652 5.015 1.00 95.19 87 GLU A C 1
ATOM 736 O O . GLU A 1 87 ? -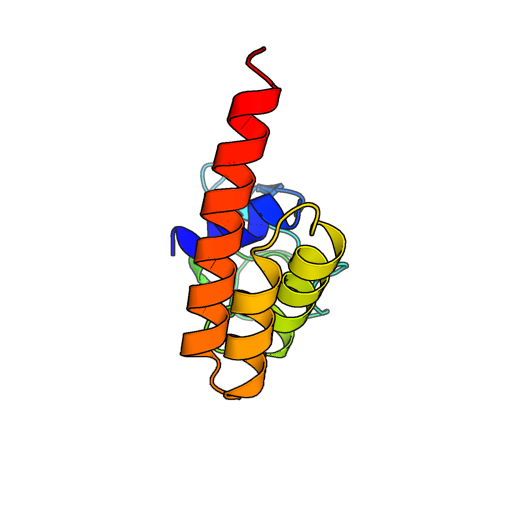2.612 -17.478 4.168 1.00 95.19 87 GLU A O 1
ATOM 741 N N . CYS A 1 88 ? -1.142 -15.941 4.886 1.00 94.06 88 CYS A N 1
ATOM 742 C CA . CYS A 1 88 ? -0.230 -15.997 3.736 1.00 94.06 88 CYS A CA 1
ATOM 743 C C . CYS A 1 88 ? -0.910 -15.717 2.378 1.00 94.06 88 CYS A C 1
ATOM 745 O O . CYS A 1 88 ? -0.384 -16.088 1.326 1.00 94.06 88 CYS A O 1
ATOM 747 N N . ASP A 1 89 ? -2.055 -15.029 2.383 1.00 96.94 89 ASP A N 1
ATOM 748 C CA . ASP A 1 89 ? -2.785 -14.619 1.185 1.00 96.94 89 ASP A CA 1
ATOM 749 C C . ASP A 1 89 ? -2.618 -13.109 0.963 1.00 96.94 89 ASP A C 1
ATOM 751 O O . ASP A 1 89 ? -3.030 -12.271 1.776 1.00 96.94 89 ASP A O 1
ATOM 755 N N . ILE A 1 90 ? -2.008 -12.753 -0.171 1.00 96.44 90 ILE A N 1
ATOM 756 C CA . ILE A 1 90 ? -1.723 -11.359 -0.518 1.00 96.44 90 ILE A CA 1
ATOM 757 C C . ILE A 1 90 ? -2.996 -10.537 -0.712 1.00 96.44 90 ILE A C 1
ATOM 759 O O . ILE A 1 90 ? -3.038 -9.375 -0.317 1.00 96.44 90 ILE A O 1
ATOM 763 N N . ASN A 1 91 ? -4.060 -11.127 -1.259 1.00 96.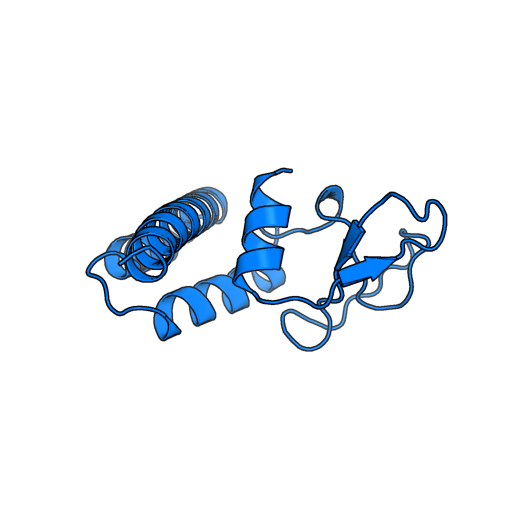50 91 ASN A N 1
ATOM 764 C CA . ASN A 1 91 ? -5.322 -10.427 -1.466 1.00 96.50 91 ASN A CA 1
ATOM 765 C C . ASN A 1 91 ? -6.012 -10.153 -0.133 1.00 96.50 91 ASN A C 1
ATOM 767 O O . ASN A 1 91 ? -6.600 -9.082 0.044 1.00 96.50 91 ASN A O 1
ATOM 771 N N . VAL A 1 92 ? -5.966 -11.113 0.796 1.00 96.62 92 VAL A N 1
ATOM 772 C CA . VAL A 1 92 ? -6.514 -10.937 2.149 1.00 96.62 92 VAL A CA 1
ATOM 773 C C . VAL A 1 92 ? -5.732 -9.852 2.889 1.00 96.62 92 VAL A C 1
ATOM 775 O O . VAL A 1 92 ? -6.335 -8.903 3.401 1.00 96.62 92 VAL A O 1
ATOM 778 N N . THR A 1 93 ? -4.400 -9.914 2.843 1.00 96.75 93 THR A N 1
ATOM 779 C CA . THR A 1 93 ? -3.519 -8.939 3.504 1.00 96.75 93 THR A CA 1
ATOM 780 C C . THR A 1 93 ? -3.665 -7.540 2.914 1.00 96.75 93 THR A C 1
ATOM 782 O O . THR A 1 93 ? -3.879 -6.578 3.650 1.00 96.75 93 THR A O 1
ATOM 785 N N . TYR A 1 94 ? -3.651 -7.411 1.587 1.00 97.00 94 TYR A N 1
ATOM 786 C CA . TYR A 1 94 ? -3.852 -6.141 0.889 1.00 97.00 94 TYR A CA 1
ATOM 787 C C . TYR A 1 94 ? -5.179 -5.480 1.284 1.00 97.00 94 TYR A C 1
ATOM 789 O O . TYR A 1 94 ? -5.221 -4.298 1.630 1.00 97.00 94 TYR A O 1
ATOM 797 N N . LYS A 1 95 ? -6.276 -6.250 1.310 1.00 96.06 95 LYS A N 1
ATOM 798 C CA . LYS A 1 95 ? -7.590 -5.741 1.736 1.00 96.06 95 LYS A CA 1
ATOM 799 C C . LYS A 1 95 ? -7.582 -5.275 3.191 1.00 96.06 95 LYS A C 1
ATOM 801 O O . LYS A 1 95 ? -8.244 -4.282 3.501 1.00 96.06 95 LYS A O 1
ATOM 806 N N . ALA A 1 96 ? -6.880 -5.979 4.079 1.00 95.00 96 ALA A N 1
ATOM 807 C CA . ALA A 1 96 ? -6.746 -5.582 5.479 1.00 95.00 96 ALA A CA 1
ATOM 808 C C . ALA A 1 96 ? -5.957 -4.269 5.621 1.00 95.00 96 ALA A C 1
ATOM 810 O O . ALA A 1 96 ? -6.420 -3.362 6.312 1.00 95.00 96 ALA A O 1
ATOM 811 N N . VAL A 1 97 ? -4.843 -4.124 4.895 1.00 95.38 97 VAL A N 1
ATOM 812 C CA . VAL A 1 97 ? -4.031 -2.895 4.847 1.00 95.38 97 VAL A CA 1
ATOM 813 C C . VAL A 1 97 ? -4.847 -1.701 4.347 1.00 95.38 97 VAL A C 1
ATOM 815 O O . VAL A 1 97 ? -4.893 -0.665 5.007 1.00 95.38 97 VAL A O 1
ATOM 818 N N . VAL A 1 98 ? -5.567 -1.837 3.229 1.00 95.75 98 VAL A N 1
ATOM 819 C CA . VAL A 1 98 ? -6.400 -0.743 2.693 1.00 95.75 98 VAL A CA 1
ATOM 820 C C . VAL A 1 98 ? -7.471 -0.316 3.702 1.00 95.75 98 VAL A C 1
ATOM 822 O O . VAL A 1 98 ? -7.692 0.879 3.906 1.00 95.75 98 VAL A O 1
ATOM 825 N N . LYS A 1 99 ? -8.127 -1.275 4.372 1.00 94.00 99 LYS A N 1
ATOM 826 C CA . LYS A 1 99 ? -9.111 -0.971 5.424 1.00 94.00 99 LYS A CA 1
ATOM 827 C C . LYS A 1 99 ? -8.479 -0.224 6.595 1.00 94.00 99 LYS A C 1
ATOM 829 O O . LYS A 1 99 ? -9.049 0.776 7.026 1.00 94.00 99 LYS A O 1
ATOM 834 N N . PHE A 1 100 ? -7.312 -0.675 7.057 1.00 93.12 100 PHE A N 1
ATOM 835 C CA . PHE A 1 100 ? -6.558 -0.007 8.115 1.00 93.12 100 PHE A CA 1
ATOM 836 C C . PHE A 1 100 ? -6.285 1.457 7.753 1.00 93.12 100 PHE A C 1
ATOM 838 O O . PHE A 1 100 ? -6.636 2.350 8.519 1.00 93.12 100 PHE A O 1
ATOM 845 N N . ILE A 1 101 ? -5.755 1.723 6.555 1.00 93.38 101 ILE A N 1
ATOM 846 C CA . ILE A 1 101 ? -5.421 3.084 6.098 1.00 93.38 101 ILE A CA 1
ATOM 847 C C . ILE A 1 101 ? -6.666 3.981 6.049 1.00 93.38 101 ILE A C 1
ATOM 849 O O . ILE A 1 101 ? -6.632 5.137 6.476 1.00 93.38 101 ILE A O 1
ATOM 853 N N . ILE A 1 102 ? -7.798 3.459 5.568 1.00 91.88 102 ILE A N 1
ATOM 854 C CA . ILE A 1 102 ? -9.062 4.210 5.530 1.00 91.88 102 ILE A CA 1
ATOM 855 C C . ILE A 1 102 ? -9.518 4.600 6.945 1.00 91.88 102 ILE A C 1
ATOM 857 O O . ILE A 1 102 ? -9.995 5.718 7.150 1.00 91.88 102 ILE A O 1
ATOM 861 N N . GLU A 1 103 ? -9.411 3.694 7.916 1.00 89.00 103 GLU A N 1
ATOM 862 C CA . GLU A 1 103 ? -9.794 3.948 9.312 1.00 89.00 103 GLU A CA 1
ATOM 863 C C . GLU A 1 103 ? -8.814 4.895 10.020 1.00 89.00 103 GLU A C 1
ATOM 865 O O . GLU A 1 103 ? -9.247 5.826 10.708 1.00 89.00 103 GLU A O 1
ATOM 870 N N . TYR A 1 104 ? -7.514 4.728 9.774 1.00 88.06 104 TYR A N 1
ATOM 871 C CA . TYR A 1 104 ? -6.452 5.620 10.238 1.00 88.06 104 TYR A CA 1
ATOM 872 C C . TYR A 1 104 ? -6.701 7.064 9.777 1.00 88.06 104 TYR A C 1
ATOM 874 O O . TYR A 1 104 ? -6.824 7.979 10.593 1.00 88.06 104 TYR A O 1
ATOM 882 N N . ASN A 1 105 ? -6.938 7.258 8.476 1.00 88.31 105 ASN A N 1
ATOM 883 C CA . ASN A 1 105 ? -7.199 8.577 7.898 1.00 88.31 105 ASN A CA 1
ATOM 884 C C . ASN A 1 105 ? -8.486 9.223 8.435 1.00 88.31 105 ASN A C 1
ATOM 886 O O . ASN A 1 105 ? -8.546 10.443 8.594 1.00 88.31 105 ASN A O 1
ATOM 890 N N . LYS A 1 106 ? -9.529 8.435 8.733 1.00 87.44 106 LYS A N 1
ATOM 891 C CA . LYS A 1 106 ? -10.748 8.950 9.385 1.00 87.44 106 LYS A CA 1
ATOM 892 C C . LYS A 1 106 ? -10.459 9.447 10.799 1.00 87.44 106 LYS A C 1
ATOM 894 O O . LYS A 1 106 ? -10.979 10.491 11.185 1.00 87.44 106 LYS A O 1
ATOM 899 N N . THR A 1 107 ? -9.652 8.712 11.557 1.00 81.69 107 THR A N 1
ATOM 900 C CA . THR A 1 107 ? -9.309 9.057 12.943 1.00 81.69 107 THR A CA 1
ATOM 901 C C . THR A 1 107 ? -8.446 10.319 12.995 1.00 81.69 107 THR A C 1
ATOM 903 O O . THR A 1 107 ? -8.797 11.255 13.714 1.00 81.69 107 THR A O 1
ATOM 906 N N . ASN A 1 108 ? -7.416 10.418 12.150 1.00 74.88 108 ASN A N 1
ATOM 907 C CA . ASN A 1 108 ? -6.531 11.588 12.106 1.00 74.88 108 ASN A CA 1
ATOM 908 C C . ASN A 1 108 ? -7.236 12.859 11.609 1.00 74.88 108 ASN A C 1
ATOM 910 O O . ASN A 1 108 ? -7.121 13.908 12.240 1.00 74.88 108 ASN A O 1
ATOM 914 N N . ARG A 1 109 ? -8.077 12.771 10.566 1.00 63.59 109 ARG A N 1
ATOM 915 C CA . ARG A 1 109 ? -8.878 13.925 10.098 1.00 63.59 109 ARG A CA 1
ATOM 916 C C . ARG A 1 109 ? -9.856 14.461 11.146 1.00 63.59 109 ARG A C 1
ATOM 918 O O . ARG A 1 109 ? -10.263 15.618 11.067 1.00 63.59 109 ARG A O 1
ATOM 925 N N . ASN A 1 110 ? -10.283 13.630 12.097 1.00 58.06 110 ASN A N 1
ATOM 926 C CA . ASN A 1 110 ? -11.133 14.067 13.206 1.00 58.06 110 ASN A CA 1
ATOM 927 C C . ASN A 1 110 ? -10.334 14.756 14.323 1.00 58.06 110 ASN A C 1
ATOM 929 O O . ASN A 1 110 ? -10.926 15.507 15.097 1.00 58.06 110 ASN A O 1
ATOM 933 N N . TYR A 1 111 ? -9.024 14.511 14.408 1.00 54.44 111 TYR A N 1
ATOM 934 C CA . TYR A 1 111 ? -8.131 15.138 15.382 1.00 54.44 111 TYR A CA 1
ATOM 935 C C . TYR A 1 111 ? -7.718 16.551 14.944 1.00 54.44 111 TYR A C 1
ATOM 937 O O . TYR A 1 111 ? -7.730 17.461 15.760 1.00 54.44 111 TYR A O 1
ATOM 945 N N . GLU A 1 112 ? -7.472 16.770 13.648 1.00 55.34 112 GLU A N 1
ATOM 946 C CA . GLU A 1 112 ? -7.121 18.089 13.078 1.00 55.34 112 GLU A CA 1
ATOM 947 C C . GLU A 1 112 ? -8.286 19.100 13.037 1.00 55.34 112 GLU A C 1
ATOM 949 O O . GLU A 1 112 ? -8.089 20.278 12.751 1.00 55.34 112 GLU A O 1
ATOM 954 N N . ARG A 1 113 ? -9.523 18.647 13.286 1.00 49.97 113 ARG A N 1
ATOM 955 C CA . ARG A 1 113 ? -10.744 19.477 13.275 1.00 49.97 113 ARG A CA 1
ATOM 956 C C . ARG A 1 113 ? -11.225 19.908 14.666 1.00 49.97 113 ARG A C 1
ATOM 958 O O . ARG A 1 113 ? -12.297 20.508 14.757 1.00 49.97 113 ARG A O 1
ATOM 965 N N . LYS A 1 114 ? -10.494 19.567 15.726 1.00 40.91 114 LYS A N 1
ATOM 966 C CA . LYS A 1 114 ? -10.773 19.973 17.111 1.00 40.91 114 LYS A CA 1
ATOM 967 C C . LYS A 1 114 ? -9.743 20.985 17.580 1.00 40.91 114 LYS A C 1
ATOM 969 O O . LYS A 1 114 ? -10.158 21.877 18.348 1.00 40.91 114 LYS A O 1
#

Secondary structure (DSSP, 8-state):
-HHHHHHHHHTTPPEEE-SS-TTSEEEE-TTTS-----TTSSS-TTEE-TTT--TTT-HHHHHHHHHHHHHT--STTHHHHHHHHHTT-HHHHHHHHHHHHHHHHHHHHHHTT-